Protein AF-A0A945L3H0-F1 (afdb_monomer)

Sequence (112 aa):
MLNFKIFGFKGLFRAGFSGACFLLLSVANVFGADYDGSSIEWKLDAGLEKERFDKLLEDRLKAGMRVVDFEQYRSGRITKQAAIWVKSMPSDEWLTKSGMMVTGFKEENKKT

Radius of gyration: 28.88 Å; Cα contacts (8 Å, |Δi|>4): 86; chains: 1; bounding box: 51×36×89 Å

Secondary structure (DSSP, 8-state):
----------------TTSHHHHHTTS---------GGGS-EEEEEEE-HHHHHHHHHHHHHTTEEEEEEEEEEETTEEEEEEEEEEPPTT-------S--HHHHHHHT---

Foldseek 3Di:
DDDDDDDDDDDDDDDDPPPPVVVVVVPPPPPPPPPPCVPWDKDKDWFAAPVRVVVVVVVCVVVQKDWPDKDWDDDDPGIMIMTMITHDDPPDPDDDDPDDDPVVVCVVPDDD

pLDDT: mean 75.3, std 24.34, range [28.09, 98.06]

Structure (mmCIF, N/CA/C/O backbone):
data_AF-A0A945L3H0-F1
#
_entry.id   AF-A0A945L3H0-F1
#
loop_
_atom_site.group_PDB
_atom_site.id
_atom_site.type_symbol
_atom_site.label_atom_id
_atom_site.label_alt_id
_atom_site.label_comp_id
_atom_site.label_asym_id
_atom_site.label_entity_id
_atom_site.label_seq_id
_atom_site.pdbx_PDB_ins_code
_atom_site.Cartn_x
_atom_site.Cartn_y
_atom_site.Cartn_z
_atom_site.occupancy
_atom_site.B_iso_or_equiv
_atom_site.auth_seq_id
_atom_site.auth_comp_id
_atom_site.auth_asym_id
_atom_site.auth_atom_id
_atom_site.pdbx_PDB_model_num
ATOM 1 N N . MET A 1 1 ? 37.505 3.563 -59.311 1.00 37.09 1 MET A N 1
ATOM 2 C CA . MET A 1 1 ? 36.702 4.788 -59.099 1.00 37.09 1 MET A CA 1
ATOM 3 C C . MET A 1 1 ? 35.556 4.750 -60.097 1.00 37.09 1 MET A C 1
ATOM 5 O O . MET A 1 1 ? 35.803 4.914 -61.285 1.00 37.09 1 MET A O 1
ATOM 9 N N . LEU A 1 2 ? 34.355 4.365 -59.651 1.00 31.95 2 LEU A N 1
ATOM 10 C CA . LEU A 1 2 ? 33.202 4.176 -60.536 1.00 31.95 2 LEU A CA 1
ATOM 11 C C . LEU A 1 2 ? 32.536 5.517 -60.867 1.00 31.95 2 LEU A C 1
ATOM 13 O O . LEU A 1 2 ? 32.360 6.378 -60.011 1.00 31.95 2 LEU A O 1
ATOM 17 N N . ASN A 1 3 ? 32.196 5.648 -62.143 1.00 28.09 3 ASN A N 1
ATOM 18 C CA . ASN A 1 3 ? 31.742 6.8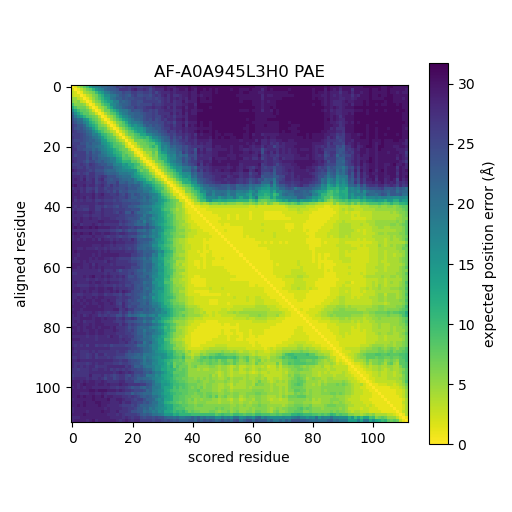41 -62.840 1.00 28.09 3 ASN A CA 1
ATOM 19 C C . ASN A 1 3 ? 30.203 6.919 -62.764 1.00 28.09 3 ASN A C 1
ATOM 21 O O . ASN A 1 3 ? 29.531 6.038 -63.296 1.00 28.09 3 ASN A O 1
ATOM 25 N N . PHE A 1 4 ? 29.634 7.939 -62.113 1.00 34.25 4 PHE A N 1
ATOM 26 C CA . PHE A 1 4 ? 28.183 8.172 -62.095 1.00 34.25 4 PHE A CA 1
ATOM 27 C C . PHE A 1 4 ? 27.812 9.261 -63.108 1.00 34.25 4 PHE A C 1
ATOM 29 O O . PHE A 1 4 ? 28.165 10.426 -62.943 1.00 34.25 4 PHE A O 1
ATOM 36 N N . LYS A 1 5 ? 27.039 8.889 -64.132 1.00 33.91 5 LYS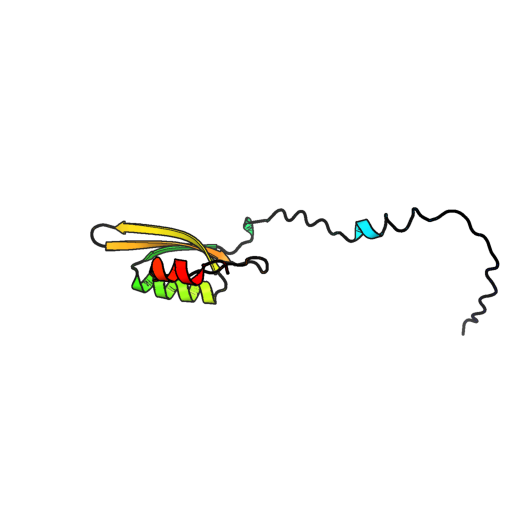 A N 1
ATOM 37 C CA . LYS A 1 5 ? 26.248 9.820 -64.947 1.00 33.91 5 LYS A CA 1
ATOM 38 C C . LYS A 1 5 ? 24.824 9.285 -65.046 1.00 33.91 5 LYS A C 1
ATOM 40 O O . LYS A 1 5 ? 24.556 8.354 -65.796 1.00 33.91 5 LYS A O 1
ATOM 45 N N . ILE A 1 6 ? 23.919 9.881 -64.274 1.00 38.47 6 ILE A N 1
ATOM 46 C CA . ILE A 1 6 ? 22.475 9.668 -64.393 1.00 38.47 6 ILE A CA 1
ATOM 47 C C . ILE A 1 6 ? 21.980 10.633 -65.473 1.00 38.47 6 ILE A C 1
ATOM 49 O O . ILE A 1 6 ? 21.969 11.846 -65.269 1.00 38.47 6 ILE A O 1
ATOM 53 N N . PHE A 1 7 ? 21.608 10.100 -66.636 1.00 35.44 7 PHE A N 1
ATOM 54 C CA . PHE A 1 7 ? 20.928 10.853 -67.687 1.00 35.44 7 PHE A CA 1
ATOM 55 C C . PHE A 1 7 ? 19.413 10.626 -67.599 1.00 35.44 7 PHE A C 1
ATOM 57 O O . PHE A 1 7 ? 18.934 9.515 -67.788 1.00 35.44 7 PHE A O 1
ATOM 64 N N . GLY A 1 8 ? 18.694 11.719 -67.323 1.00 31.39 8 GLY A N 1
ATOM 65 C CA . GLY A 1 8 ? 17.390 12.089 -67.886 1.00 31.39 8 GLY A CA 1
ATOM 66 C C . GLY A 1 8 ? 16.235 11.087 -67.831 1.00 31.39 8 GLY A C 1
ATOM 67 O O . GLY A 1 8 ? 16.034 10.321 -68.766 1.00 31.39 8 GLY A O 1
ATOM 68 N N . PHE A 1 9 ? 15.356 11.233 -66.836 1.00 32.44 9 PHE A N 1
ATOM 69 C CA . PHE A 1 9 ? 14.003 10.674 -66.890 1.00 32.44 9 PHE A CA 1
ATOM 70 C C . PHE A 1 9 ? 13.054 11.698 -67.537 1.00 32.44 9 PHE A C 1
ATOM 72 O O . PHE A 1 9 ? 12.590 12.635 -66.888 1.00 32.44 9 PHE A O 1
ATOM 79 N N . LYS A 1 10 ? 12.777 11.551 -68.839 1.00 33.28 10 LYS A N 1
ATOM 80 C CA . LYS A 1 10 ? 11.631 12.204 -69.490 1.00 33.28 10 LYS A CA 1
ATOM 81 C C . LYS A 1 10 ? 10.453 11.231 -69.497 1.00 33.28 10 LYS A C 1
ATOM 83 O O . LYS A 1 10 ? 10.431 10.321 -70.309 1.00 33.28 10 LYS A O 1
ATOM 88 N N . GLY A 1 11 ? 9.499 11.496 -68.602 1.00 34.28 11 GLY A N 1
ATOM 89 C CA . GLY A 1 11 ? 8.063 11.232 -68.738 1.00 34.28 11 GLY A CA 1
ATOM 90 C C . GLY A 1 11 ? 7.588 9.780 -68.834 1.00 34.28 11 GLY A C 1
ATOM 91 O O . GLY A 1 11 ? 7.813 9.128 -69.840 1.00 34.28 11 GLY A O 1
ATOM 92 N N . LEU A 1 12 ? 6.760 9.356 -67.873 1.00 35.84 12 LEU A N 1
ATOM 93 C CA . LEU A 1 12 ? 5.373 8.973 -68.172 1.00 35.84 12 LEU A CA 1
ATOM 94 C C . LEU A 1 12 ? 4.558 8.868 -66.874 1.00 35.84 12 LEU A C 1
ATOM 96 O O . LEU A 1 12 ? 4.803 8.018 -66.024 1.00 35.84 12 LEU A O 1
ATOM 100 N N . PHE A 1 13 ? 3.567 9.746 -66.734 1.00 42.22 13 PHE A N 1
ATOM 101 C CA . PHE A 1 13 ? 2.443 9.570 -65.820 1.00 42.22 13 PHE A CA 1
ATOM 102 C C . PHE A 1 13 ? 1.709 8.272 -66.183 1.00 42.22 13 PHE A C 1
ATOM 104 O O . PHE A 1 13 ? 1.206 8.180 -67.302 1.00 42.22 13 PHE A O 1
ATOM 111 N N . ARG A 1 14 ? 1.588 7.318 -65.250 1.00 37.53 14 ARG A N 1
ATOM 112 C CA . ARG A 1 14 ? 0.359 6.534 -65.005 1.00 37.53 14 ARG A CA 1
ATOM 113 C C . ARG A 1 14 ? 0.552 5.482 -63.911 1.00 37.53 14 ARG A C 1
ATOM 115 O O . ARG A 1 14 ? 1.540 4.766 -63.906 1.00 37.53 14 ARG A O 1
ATOM 122 N N . ALA A 1 15 ? -0.493 5.362 -63.092 1.00 39.47 15 ALA A N 1
ATOM 123 C CA . ALA A 1 15 ? -0.783 4.293 -62.134 1.00 39.47 15 ALA A CA 1
ATOM 124 C C . ALA A 1 15 ? 0.140 4.211 -60.905 1.00 39.47 15 ALA A C 1
ATOM 126 O O . ALA A 1 15 ? 1.288 3.794 -60.984 1.00 39.47 15 ALA A O 1
ATOM 127 N N . GLY A 1 16 ? -0.404 4.560 -59.734 1.00 38.34 16 GLY A N 1
ATOM 128 C CA . GLY A 1 16 ? 0.310 4.338 -58.477 1.00 38.34 16 GLY A CA 1
ATOM 129 C C . GLY A 1 16 ? -0.272 4.946 -57.203 1.00 38.34 16 GLY A C 1
ATOM 130 O O . GLY A 1 16 ? 0.334 4.768 -56.155 1.00 38.34 16 GLY A O 1
ATOM 131 N N . PHE A 1 17 ? -1.433 5.612 -57.219 1.00 42.28 17 PHE A N 1
ATOM 132 C CA . PHE A 1 17 ? -2.058 6.152 -55.994 1.00 42.28 17 PHE A CA 1
ATOM 133 C C . PHE A 1 17 ? -2.649 5.068 -55.056 1.00 42.28 17 PHE A C 1
ATOM 135 O O . PHE A 1 17 ? -3.503 5.350 -54.230 1.00 42.28 17 PHE A O 1
ATOM 142 N N . SER A 1 18 ? -2.200 3.813 -55.166 1.00 44.38 18 SER A N 1
ATOM 143 C CA . SER A 1 18 ? -2.678 2.684 -54.351 1.00 44.38 18 SER A CA 1
ATOM 144 C C . SER A 1 18 ? -1.549 1.846 -53.729 1.00 44.38 18 SER A C 1
ATOM 146 O O . SER A 1 18 ? -1.817 0.777 -53.189 1.00 44.38 18 SER A O 1
ATOM 148 N N . GLY A 1 19 ? -0.290 2.301 -53.790 1.00 38.12 19 GLY A N 1
ATOM 149 C CA . GLY A 1 19 ? 0.852 1.586 -53.195 1.00 38.12 19 GLY A CA 1
ATOM 150 C C . GLY A 1 19 ? 1.316 2.122 -51.835 1.00 38.12 19 GLY A C 1
ATOM 151 O O . GLY A 1 19 ? 1.919 1.387 -51.061 1.00 38.12 19 GLY A O 1
ATOM 152 N N . ALA A 1 20 ? 1.028 3.388 -51.513 1.00 39.94 20 ALA A N 1
ATOM 153 C CA . ALA A 1 20 ? 1.571 4.037 -50.314 1.00 39.94 20 ALA A CA 1
ATOM 154 C C . ALA A 1 20 ? 0.755 3.773 -49.032 1.00 39.94 20 ALA A C 1
ATOM 156 O O . ALA A 1 20 ? 1.321 3.772 -47.944 1.00 39.94 20 ALA A O 1
ATOM 157 N N . CYS A 1 21 ? -0.549 3.486 -49.133 1.00 37.00 21 CYS A N 1
ATOM 158 C CA . CYS A 1 21 ? -1.368 3.192 -47.947 1.00 37.00 21 CYS A CA 1
ATOM 159 C C . CYS A 1 21 ? -1.164 1.776 -47.388 1.00 37.00 21 CYS A C 1
ATOM 161 O O . CYS A 1 21 ? -1.387 1.573 -46.199 1.00 37.00 21 CYS A O 1
ATOM 163 N N . PHE A 1 22 ? -0.697 0.812 -48.189 1.00 37.69 22 PHE A N 1
ATOM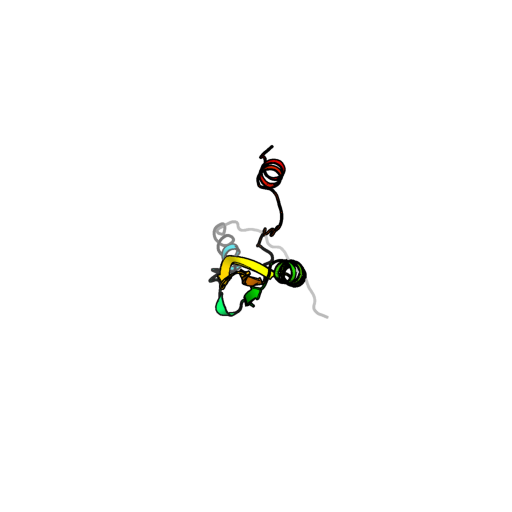 164 C CA . PHE A 1 22 ? -0.446 -0.547 -47.691 1.00 37.69 22 PHE A CA 1
ATOM 165 C C . PHE A 1 22 ? 0.909 -0.708 -46.986 1.00 37.69 22 PHE A C 1
ATOM 167 O O . PHE A 1 22 ? 1.040 -1.593 -46.149 1.00 37.69 22 PHE A O 1
ATOM 174 N N . LEU A 1 23 ? 1.886 0.172 -47.240 1.00 43.16 23 LEU A N 1
ATOM 175 C CA . LEU A 1 23 ? 3.175 0.163 -46.527 1.00 43.16 23 LEU A CA 1
ATOM 176 C C . LEU A 1 23 ? 3.171 0.994 -45.232 1.00 43.16 23 LEU A C 1
ATOM 178 O O . LEU A 1 23 ? 4.079 0.860 -44.417 1.00 43.16 23 LEU A O 1
ATOM 182 N N . LEU A 1 24 ? 2.143 1.819 -45.006 1.00 42.12 24 LEU A N 1
ATOM 183 C CA . LEU A 1 24 ? 1.952 2.528 -43.733 1.00 42.12 24 LEU A CA 1
ATOM 184 C C . LEU A 1 24 ? 1.240 1.671 -42.673 1.00 42.12 24 LEU A C 1
ATOM 186 O O . LEU A 1 24 ? 1.359 1.955 -41.484 1.00 42.12 24 LEU A O 1
ATOM 190 N N . LEU A 1 25 ? 0.555 0.594 -43.073 1.00 46.84 25 LEU A N 1
ATOM 191 C CA . LEU A 1 25 ? -0.135 -0.312 -42.145 1.00 46.84 25 LEU A CA 1
ATOM 192 C C . LEU A 1 25 ? 0.759 -1.425 -41.578 1.00 46.84 25 LEU A C 1
ATOM 194 O 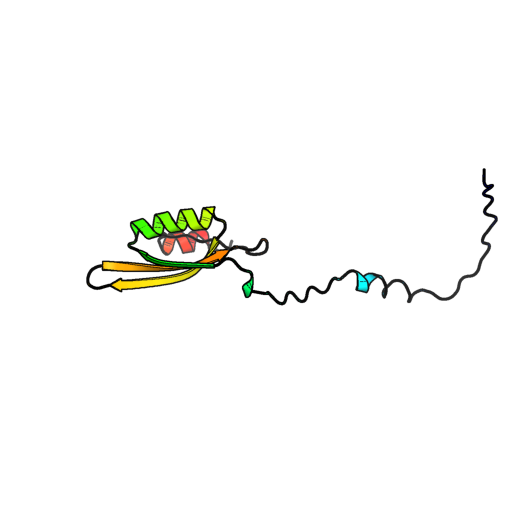O . LEU A 1 25 ? 0.381 -2.048 -40.594 1.00 46.84 25 LEU A O 1
ATOM 198 N N . SER A 1 26 ? 1.959 -1.644 -42.122 1.00 43.88 26 SER A N 1
ATOM 199 C CA . SER A 1 26 ? 2.924 -2.612 -41.576 1.00 43.88 26 SER A CA 1
ATOM 200 C C . SER A 1 26 ? 3.789 -2.068 -40.428 1.00 43.88 26 SER A C 1
ATOM 202 O O . SER A 1 26 ? 4.616 -2.805 -39.904 1.00 43.88 26 SER A O 1
ATOM 204 N N . VAL A 1 27 ? 3.629 -0.797 -40.027 1.00 48.31 27 VAL A N 1
ATOM 205 C CA . VAL A 1 27 ? 4.377 -0.197 -38.893 1.00 48.31 27 VAL A CA 1
ATOM 206 C C . VAL A 1 27 ? 3.507 -0.020 -37.645 1.00 48.31 27 VAL A C 1
ATOM 208 O O . VAL A 1 27 ? 4.022 0.218 -36.552 1.00 48.31 27 VAL A O 1
ATOM 211 N N . ALA A 1 28 ? 2.194 -0.230 -37.754 1.00 50.59 28 ALA A N 1
ATOM 212 C CA . ALA A 1 28 ? 1.396 -0.529 -36.580 1.00 50.59 28 ALA A CA 1
ATOM 213 C C . ALA A 1 28 ? 1.753 -1.957 -36.162 1.00 50.59 28 ALA A C 1
ATOM 215 O O . ALA A 1 28 ? 1.115 -2.919 -36.584 1.00 50.59 28 ALA A O 1
ATOM 216 N N . ASN A 1 29 ? 2.806 -2.101 -35.354 1.00 50.56 29 ASN A N 1
ATOM 217 C CA . ASN A 1 29 ? 2.888 -3.233 -34.449 1.00 50.56 29 ASN A CA 1
ATOM 218 C C . ASN A 1 29 ? 1.577 -3.208 -33.668 1.00 50.56 29 ASN A C 1
ATOM 220 O O . ASN A 1 29 ? 1.413 -2.437 -32.722 1.00 50.56 29 ASN A O 1
ATOM 224 N N . VAL A 1 30 ? 0.622 -4.010 -34.127 1.00 50.84 30 VAL A N 1
ATOM 225 C CA . VAL A 1 30 ? -0.498 -4.482 -33.337 1.00 50.84 30 VAL A CA 1
ATOM 226 C C . VAL A 1 30 ? 0.154 -5.327 -32.252 1.00 50.84 30 VAL A C 1
ATOM 228 O O . VAL A 1 30 ? 0.186 -6.550 -32.309 1.00 50.84 30 VAL A O 1
ATOM 231 N N . PHE A 1 31 ? 0.706 -4.654 -31.245 1.00 54.03 31 PHE A N 1
ATOM 232 C CA . PHE A 1 31 ? 0.563 -5.141 -29.896 1.00 54.03 31 PHE A CA 1
ATOM 233 C C . PHE A 1 31 ? -0.941 -5.064 -29.652 1.00 54.03 31 PHE A C 1
ATOM 235 O O . PHE A 1 31 ? -1.465 -4.069 -29.156 1.00 54.03 31 PHE A O 1
ATOM 242 N N . GLY A 1 32 ? -1.659 -6.113 -30.063 1.00 50.88 32 GLY A N 1
ATOM 243 C CA . GLY A 1 32 ? -2.736 -6.578 -29.214 1.00 50.88 32 GLY A CA 1
ATOM 244 C C . GLY A 1 32 ? -2.067 -6.722 -27.861 1.00 50.88 32 GLY A C 1
ATOM 245 O O . GLY A 1 32 ? -1.206 -7.582 -27.689 1.00 50.88 32 GLY A O 1
ATOM 246 N N . ALA A 1 33 ? -2.291 -5.741 -26.992 1.00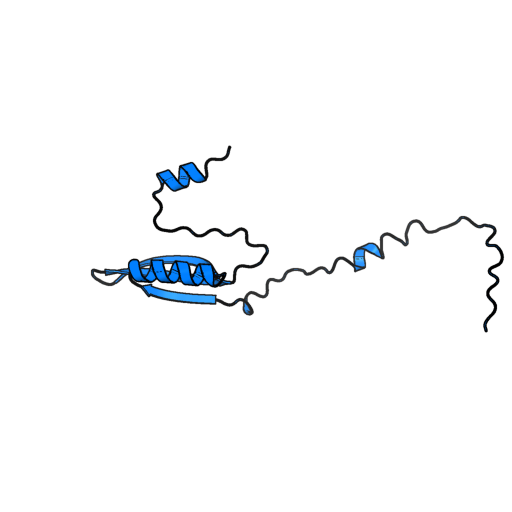 55.75 33 ALA A N 1
ATOM 247 C CA . ALA A 1 33 ? -1.794 -5.750 -25.636 1.00 55.75 33 ALA A CA 1
ATOM 248 C C . ALA A 1 33 ? -2.614 -6.806 -24.901 1.00 55.75 33 ALA A C 1
ATOM 250 O O . ALA A 1 33 ? -3.450 -6.488 -24.060 1.00 55.75 33 ALA A O 1
ATOM 251 N N . ASP A 1 34 ? -2.417 -8.067 -25.280 1.00 54.84 34 ASP A N 1
ATOM 252 C CA . ASP A 1 34 ? -2.755 -9.193 -24.443 1.00 54.84 34 ASP A CA 1
ATOM 253 C C . ASP A 1 34 ? -1.839 -9.011 -23.240 1.00 54.84 34 ASP A C 1
ATOM 255 O O . ASP A 1 34 ? -0.638 -9.282 -23.281 1.00 54.84 34 ASP A O 1
ATOM 259 N N . TYR A 1 35 ? -2.389 -8.352 -22.224 1.00 57.50 35 TYR A N 1
ATOM 260 C CA . TYR A 1 35 ? -1.707 -8.062 -20.983 1.00 57.50 35 TYR A CA 1
ATOM 261 C C . TYR A 1 35 ? -1.350 -9.407 -20.368 1.00 57.50 35 TYR A C 1
ATOM 263 O O . TYR A 1 35 ? -2.202 -10.069 -19.774 1.00 57.50 35 TYR A O 1
ATOM 271 N N . ASP A 1 36 ? -0.103 -9.836 -20.546 1.00 62.41 36 ASP A N 1
ATOM 272 C CA . ASP A 1 36 ? 0.416 -11.000 -19.853 1.00 62.41 36 ASP A CA 1
ATOM 273 C C . ASP A 1 36 ? 0.612 -10.632 -18.379 1.00 62.41 36 ASP A C 1
ATOM 275 O O . ASP A 1 36 ? 1.705 -10.320 -17.907 1.00 62.41 36 ASP A O 1
ATOM 279 N N . GLY A 1 37 ? -0.494 -10.632 -17.634 1.00 59.44 37 GLY A N 1
ATOM 280 C CA . GLY A 1 37 ? -0.504 -10.350 -16.204 1.00 59.44 37 GLY A CA 1
ATOM 281 C C . GLY A 1 37 ? 0.323 -11.350 -15.390 1.00 59.44 37 GLY A C 1
ATOM 282 O O . GLY A 1 37 ? 0.548 -11.108 -14.206 1.00 59.44 37 GLY A O 1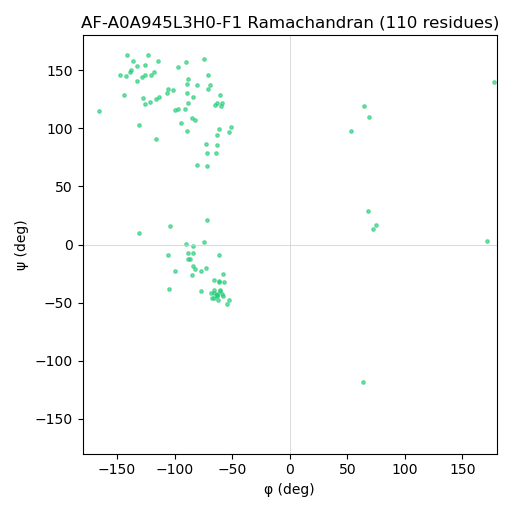
ATOM 283 N N . SER A 1 38 ? 0.803 -12.446 -15.996 1.00 63.88 38 SER A N 1
ATOM 284 C CA . SER A 1 38 ? 1.656 -13.426 -15.323 1.00 63.88 38 SER A CA 1
ATOM 285 C C . SER A 1 38 ? 3.080 -12.917 -15.069 1.00 63.88 38 SER A C 1
ATOM 287 O O . SER A 1 38 ? 3.741 -13.414 -14.158 1.00 63.88 38 SER A O 1
ATOM 289 N N . SER A 1 39 ? 3.540 -11.886 -15.792 1.00 72.62 39 SER A N 1
ATOM 290 C CA . SER A 1 39 ? 4.872 -11.294 -15.599 1.00 72.62 39 SER A CA 1
ATOM 291 C C . SER A 1 39 ? 4.902 -10.141 -14.591 1.00 72.62 39 SER A C 1
ATOM 293 O O . SER A 1 39 ? 5.947 -9.515 -14.398 1.00 72.62 39 SER A O 1
ATOM 295 N N . ILE A 1 40 ? 3.766 -9.787 -13.991 1.00 82.81 40 ILE A N 1
ATOM 296 C CA . ILE A 1 40 ? 3.669 -8.590 -13.157 1.00 82.81 40 ILE A CA 1
ATOM 297 C C . ILE A 1 40 ? 4.048 -8.928 -11.730 1.00 82.81 40 ILE A C 1
ATOM 299 O O . ILE A 1 40 ? 3.430 -9.773 -11.084 1.00 82.81 40 ILE A O 1
ATOM 303 N N . GLU A 1 41 ? 5.065 -8.230 -11.225 1.00 91.69 41 GLU A N 1
ATOM 304 C CA . GLU A 1 41 ? 5.451 -8.338 -9.825 1.00 91.69 41 GLU A CA 1
ATOM 305 C C . GLU A 1 41 ? 4.262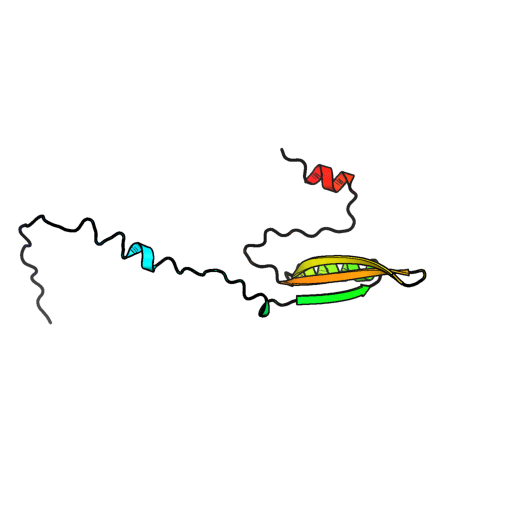 -7.934 -8.947 1.00 91.69 41 GLU A C 1
ATOM 307 O O . GLU A 1 41 ? 3.786 -6.794 -8.999 1.00 91.69 41 GLU A O 1
ATOM 312 N N . TRP A 1 42 ? 3.807 -8.878 -8.126 1.00 94.38 42 TRP A N 1
ATOM 313 C CA . TRP A 1 42 ? 2.733 -8.677 -7.168 1.00 94.38 42 TRP A CA 1
ATOM 314 C C . TRP A 1 42 ? 3.176 -9.069 -5.759 1.00 94.38 42 TRP A C 1
ATOM 316 O O . TRP A 1 42 ? 4.092 -9.875 -5.576 1.00 94.38 42 TRP A O 1
ATOM 326 N N . LYS A 1 43 ? 2.536 -8.476 -4.747 1.00 96.69 43 LYS A N 1
ATOM 327 C CA . LYS A 1 43 ? 2.766 -8.795 -3.328 1.00 96.69 43 LYS A CA 1
ATOM 328 C C . LYS A 1 43 ? 1.452 -8.835 -2.562 1.00 96.69 43 LYS A C 1
ATOM 330 O O . LYS A 1 43 ? 0.539 -8.076 -2.870 1.00 96.69 43 LYS A O 1
ATOM 335 N N . LEU A 1 44 ? 1.394 -9.683 -1.539 1.00 97.19 44 LEU A N 1
ATOM 336 C CA . LEU A 1 44 ? 0.351 -9.686 -0.517 1.00 97.19 44 LEU A CA 1
ATOM 337 C C . LEU A 1 44 ? 0.997 -9.353 0.823 1.00 97.19 44 LEU A C 1
ATOM 339 O O . LEU A 1 44 ? 1.917 -10.042 1.259 1.00 97.19 44 LEU A O 1
ATOM 343 N N . ASP A 1 45 ? 0.471 -8.336 1.489 1.00 98.06 45 ASP A N 1
ATOM 344 C CA . ASP A 1 45 ? 0.825 -8.010 2.862 1.00 98.06 45 ASP A CA 1
ATOM 345 C C . ASP A 1 45 ? -0.450 -8.061 3.708 1.00 98.06 45 ASP A C 1
ATOM 347 O O . ASP A 1 45 ? -1.417 -7.374 3.393 1.00 98.06 45 ASP A O 1
ATOM 351 N N . ALA A 1 46 ? -0.480 -8.883 4.760 1.00 97.25 46 ALA A N 1
ATOM 352 C CA . ALA A 1 46 ? -1.672 -9.121 5.578 1.00 97.25 46 ALA A CA 1
ATOM 353 C C . ALA A 1 46 ? -1.336 -9.240 7.072 1.00 97.25 46 ALA A C 1
ATOM 355 O O . ALA A 1 46 ? -0.186 -9.456 7.456 1.00 97.25 46 ALA A O 1
ATOM 356 N N . GLY A 1 47 ? -2.347 -9.111 7.936 1.00 97.19 47 GLY A N 1
ATOM 357 C CA . GLY A 1 47 ? -2.182 -9.241 9.389 1.00 97.19 47 GLY A CA 1
ATOM 358 C C . GLY A 1 47 ? -1.520 -8.037 10.061 1.00 97.19 47 GLY A C 1
ATOM 359 O O . GLY A 1 47 ? -1.068 -8.140 11.207 1.00 97.19 47 GLY A O 1
ATOM 360 N N . LEU A 1 48 ? -1.474 -6.892 9.380 1.00 97.56 48 LEU A N 1
ATOM 361 C CA . LEU A 1 48 ? -0.785 -5.698 9.860 1.00 97.56 48 LEU A CA 1
ATOM 362 C C . LEU A 1 48 ? -1.712 -4.816 10.695 1.00 97.56 48 LEU A C 1
ATOM 364 O O . LEU A 1 48 ? -2.871 -4.619 10.356 1.00 97.56 48 LEU A O 1
ATOM 368 N N . GLU A 1 49 ? -1.203 -4.283 11.802 1.00 96.69 49 GLU A N 1
ATOM 369 C CA . GLU A 1 49 ? -1.841 -3.150 12.483 1.00 96.69 49 GLU A CA 1
ATOM 370 C C . GLU A 1 49 ? -1.598 -1.860 11.705 1.00 96.69 49 GLU A C 1
ATOM 372 O O . GLU A 1 49 ? -0.648 -1.774 10.921 1.00 96.69 49 GLU A O 1
ATOM 377 N N . LYS A 1 50 ? -2.445 -0.859 11.951 1.00 92.94 50 LYS A N 1
ATOM 378 C CA . LYS A 1 50 ? -2.491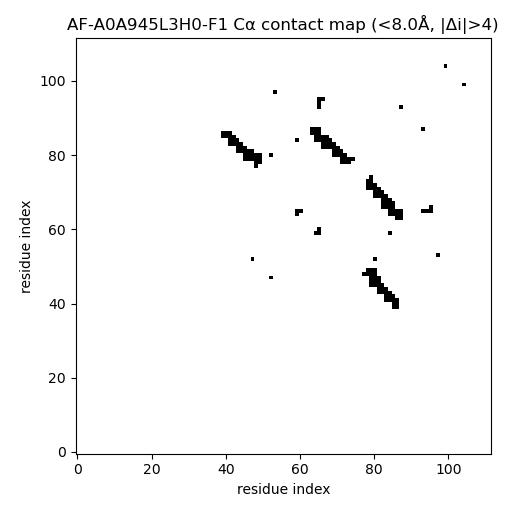 0.375 11.169 1.00 92.94 50 LYS A CA 1
ATOM 379 C C . LYS A 1 50 ? -1.128 1.055 11.041 1.00 92.94 50 LYS A C 1
ATOM 381 O O . LYS A 1 50 ? -0.710 1.375 9.936 1.00 92.94 50 LYS A O 1
ATOM 386 N N . GLU A 1 51 ? -0.393 1.214 12.135 1.00 94.00 51 GLU A N 1
ATOM 387 C CA . GLU A 1 51 ? 0.893 1.919 12.137 1.00 94.00 51 GLU A CA 1
ATOM 388 C C . GLU A 1 51 ? 1.959 1.179 11.319 1.00 94.00 51 GLU A C 1
ATOM 390 O O . GLU A 1 51 ? 2.857 1.797 10.746 1.00 94.00 51 GLU A O 1
ATOM 395 N N . ARG A 1 52 ? 1.883 -0.157 11.262 1.00 95.88 52 ARG A N 1
ATOM 396 C CA . ARG A 1 52 ? 2.781 -0.967 10.428 1.00 95.88 52 ARG A CA 1
ATOM 397 C C . ARG A 1 52 ? 2.369 -0.907 8.965 1.00 95.88 52 ARG A C 1
ATOM 399 O O . ARG A 1 52 ? 3.239 -0.833 8.103 1.00 95.88 52 ARG A O 1
ATOM 406 N N . PHE A 1 53 ? 1.067 -0.930 8.698 1.00 95.69 53 PHE A N 1
ATOM 407 C CA . PHE A 1 53 ? 0.539 -0.819 7.348 1.00 95.69 53 PHE A CA 1
ATOM 408 C C . PHE A 1 53 ? 0.834 0.553 6.731 1.00 95.69 53 PHE A C 1
ATOM 410 O O . PHE A 1 53 ? 1.256 0.606 5.585 1.00 95.69 53 PHE A O 1
ATOM 417 N N . ASP A 1 54 ? 0.701 1.650 7.482 1.00 94.00 54 ASP A N 1
ATOM 418 C CA . ASP A 1 54 ? 0.998 3.000 6.981 1.00 94.00 54 ASP A CA 1
ATOM 419 C C . ASP A 1 54 ? 2.472 3.136 6.554 1.00 94.00 54 ASP A C 1
ATOM 421 O O . ASP A 1 54 ? 2.766 3.707 5.507 1.00 94.00 54 ASP A O 1
ATOM 425 N N . LYS A 1 55 ? 3.408 2.539 7.307 1.00 95.25 55 LYS A N 1
ATOM 426 C CA . LYS A 1 55 ? 4.827 2.487 6.908 1.00 95.25 55 LYS A CA 1
ATOM 427 C C . LYS A 1 55 ? 5.033 1.646 5.650 1.00 95.25 55 LYS A C 1
ATOM 429 O O . LYS A 1 55 ? 5.717 2.067 4.724 1.00 95.25 55 LYS A O 1
ATOM 434 N N . LEU A 1 56 ? 4.409 0.470 5.608 1.00 95.75 56 LEU A N 1
ATOM 435 C CA . LEU A 1 56 ? 4.479 -0.421 4.455 1.00 95.75 56 LEU A CA 1
ATOM 436 C C . LEU A 1 56 ? 3.909 0.235 3.187 1.00 95.75 56 LEU A C 1
ATOM 438 O O . LEU A 1 56 ? 4.474 0.062 2.111 1.00 95.75 56 LEU A O 1
ATOM 442 N N . LEU A 1 57 ? 2.812 0.985 3.308 1.00 94.88 57 LEU A N 1
ATOM 443 C CA . LEU A 1 57 ? 2.200 1.741 2.218 1.00 94.88 57 LEU A CA 1
ATOM 444 C C . LEU A 1 57 ? 3.235 2.669 1.577 1.00 94.88 57 LEU A C 1
ATOM 446 O O . LEU A 1 57 ? 3.422 2.619 0.364 1.00 94.88 57 LEU A O 1
ATOM 450 N N . GLU A 1 58 ? 3.946 3.469 2.374 1.00 94.31 58 GLU A N 1
ATOM 451 C CA . GLU A 1 58 ? 5.003 4.341 1.855 1.00 94.31 58 GLU A CA 1
ATOM 452 C C . GLU A 1 58 ? 6.107 3.555 1.142 1.00 94.31 58 GLU A C 1
ATOM 454 O O . GLU A 1 58 ? 6.561 3.961 0.071 1.00 94.31 58 GLU A O 1
ATOM 459 N N . ASP A 1 59 ? 6.528 2.422 1.705 1.00 96.12 59 ASP A N 1
ATOM 460 C CA . ASP A 1 59 ? 7.573 1.582 1.119 1.00 96.12 59 ASP A CA 1
ATOM 461 C C . ASP A 1 59 ? 7.135 0.969 -0.220 1.00 96.12 59 ASP A C 1
ATOM 463 O O . ASP A 1 59 ? 7.915 0.918 -1.173 1.00 96.12 59 ASP A O 1
ATOM 467 N N . ARG A 1 60 ? 5.873 0.538 -0.332 1.00 96.12 60 ARG A N 1
ATOM 468 C CA . ARG A 1 60 ? 5.295 -0.003 -1.574 1.00 96.12 60 ARG A CA 1
ATOM 469 C C . ARG A 1 60 ? 5.158 1.078 -2.643 1.00 96.12 60 ARG A C 1
ATOM 471 O O . ARG A 1 60 ? 5.531 0.833 -3.790 1.00 96.12 60 ARG A O 1
ATOM 478 N N . LEU A 1 61 ? 4.722 2.280 -2.266 1.00 93.50 61 LEU A N 1
ATOM 479 C CA . LEU A 1 61 ? 4.655 3.424 -3.180 1.00 93.50 61 LEU A CA 1
ATOM 480 C C . LEU A 1 61 ? 6.049 3.832 -3.677 1.00 93.50 61 LEU A C 1
ATOM 482 O O . LEU A 1 61 ? 6.238 4.011 -4.878 1.00 93.50 61 LEU A O 1
ATOM 486 N N . LYS A 1 62 ? 7.057 3.890 -2.792 1.00 94.56 62 LYS A N 1
ATOM 487 C CA . LYS A 1 62 ? 8.466 4.135 -3.172 1.00 94.56 62 LYS A CA 1
ATOM 488 C C . LYS A 1 62 ? 9.022 3.043 -4.088 1.00 94.56 62 LYS A C 1
ATOM 490 O O . LYS A 1 62 ? 9.826 3.334 -4.968 1.00 94.56 62 LYS A O 1
ATOM 495 N N . ALA A 1 63 ? 8.570 1.800 -3.925 1.00 94.62 63 ALA A N 1
ATOM 496 C CA . ALA A 1 63 ? 8.900 0.696 -4.823 1.00 94.62 63 ALA A CA 1
ATOM 497 C C . ALA A 1 63 ? 8.163 0.762 -6.177 1.00 94.62 63 ALA A C 1
ATOM 499 O O . ALA A 1 63 ? 8.340 -0.129 -7.012 1.00 94.62 63 ALA A O 1
ATOM 500 N N . GLY A 1 64 ? 7.352 1.794 -6.431 1.00 93.56 64 GLY A N 1
ATOM 501 C CA . GLY A 1 64 ? 6.572 1.940 -7.660 1.00 93.56 64 GLY A CA 1
ATOM 502 C C . GLY A 1 64 ? 5.459 0.901 -7.780 1.00 93.56 64 GLY A C 1
ATOM 503 O O . GLY A 1 64 ? 5.133 0.482 -8.889 1.00 93.56 64 GLY A O 1
ATOM 504 N N . MET A 1 65 ? 4.940 0.423 -6.649 1.00 95.12 65 MET A N 1
ATOM 505 C CA . MET A 1 65 ? 3.775 -0.452 -6.608 1.00 95.12 65 MET A CA 1
ATOM 506 C C . MET A 1 65 ? 2.513 0.357 -6.319 1.00 95.12 65 MET A C 1
ATOM 508 O O . MET A 1 65 ? 2.553 1.380 -5.634 1.00 95.12 65 MET A O 1
ATOM 512 N N . ARG A 1 66 ? 1.378 -0.154 -6.786 1.00 94.38 66 ARG A N 1
ATOM 513 C CA . ARG A 1 66 ? 0.041 0.354 -6.486 1.00 94.38 66 ARG A CA 1
ATOM 514 C C . ARG A 1 66 ? -0.788 -0.697 -5.772 1.00 94.38 66 ARG A C 1
ATOM 516 O O . ARG A 1 66 ? -0.620 -1.893 -6.011 1.00 94.38 66 ARG A O 1
ATOM 523 N N . VAL A 1 67 ? -1.689 -0.238 -4.909 1.00 94.44 67 VAL A N 1
ATOM 524 C CA . VAL A 1 67 ? -2.694 -1.103 -4.290 1.00 94.44 67 VAL A CA 1
ATOM 525 C C . VAL A 1 67 ? -3.731 -1.505 -5.340 1.00 94.44 67 VAL A C 1
ATOM 527 O O . VAL A 1 67 ? -4.180 -0.666 -6.116 1.00 94.44 67 VAL A O 1
ATOM 530 N N . VAL A 1 68 ? -4.081 -2.785 -5.393 1.00 93.56 68 VAL A N 1
ATOM 531 C CA . VAL A 1 68 ? -5.168 -3.316 -6.237 1.00 93.56 68 VAL A CA 1
ATOM 532 C C . VAL A 1 68 ? -6.382 -3.641 -5.391 1.00 93.56 68 VAL A C 1
ATOM 534 O O . VAL A 1 68 ? -7.508 -3.396 -5.811 1.00 93.56 68 VAL A O 1
ATOM 537 N N . ASP A 1 69 ? -6.131 -4.162 -4.196 1.00 95.56 69 ASP A N 1
ATOM 538 C CA . ASP A 1 69 ? -7.159 -4.506 -3.234 1.00 95.56 69 ASP A CA 1
ATOM 539 C C . ASP A 1 69 ? -6.672 -4.180 -1.823 1.00 95.56 69 ASP A C 1
ATOM 541 O O . ASP A 1 69 ? -5.475 -4.294 -1.533 1.00 95.56 69 ASP A O 1
ATOM 545 N N . PHE A 1 70 ? -7.589 -3.748 -0.965 1.00 95.94 70 PHE A N 1
ATOM 546 C CA . PHE A 1 70 ? -7.321 -3.369 0.414 1.00 95.94 70 PHE A CA 1
ATOM 547 C C . PHE A 1 70 ? -8.482 -3.783 1.305 1.00 95.94 70 PHE A C 1
ATOM 549 O O . PHE A 1 70 ? -9.623 -3.384 1.087 1.00 95.94 70 PHE A O 1
ATOM 556 N N . GLU A 1 71 ? -8.151 -4.489 2.378 1.00 95.88 71 GLU A N 1
ATOM 557 C CA . GLU A 1 71 ? -9.120 -4.997 3.332 1.00 95.88 71 GLU A CA 1
ATOM 558 C C . GLU A 1 71 ? -8.752 -4.611 4.758 1.00 95.88 71 GLU A C 1
ATOM 560 O O . GLU A 1 71 ? -7.585 -4.612 5.164 1.00 95.88 71 GLU A O 1
ATOM 565 N N . GLN A 1 72 ? -9.782 -4.342 5.558 1.00 96.12 72 GLN A N 1
ATOM 566 C CA . GLN A 1 72 ? -9.650 -4.123 6.990 1.00 96.12 72 GLN A CA 1
ATOM 567 C C . GLN A 1 72 ? -10.583 -5.069 7.741 1.00 96.12 72 GLN A C 1
ATOM 569 O O . GLN A 1 72 ? -11.800 -5.018 7.591 1.00 96.12 72 GLN A O 1
ATOM 574 N N . TYR A 1 73 ? -10.017 -5.905 8.605 1.00 97.25 73 TYR A N 1
ATOM 575 C CA . TYR A 1 73 ? -10.748 -6.976 9.275 1.00 97.25 73 TYR A CA 1
ATOM 576 C C . TYR A 1 73 ? -10.402 -7.060 10.758 1.00 97.25 73 TYR A C 1
ATOM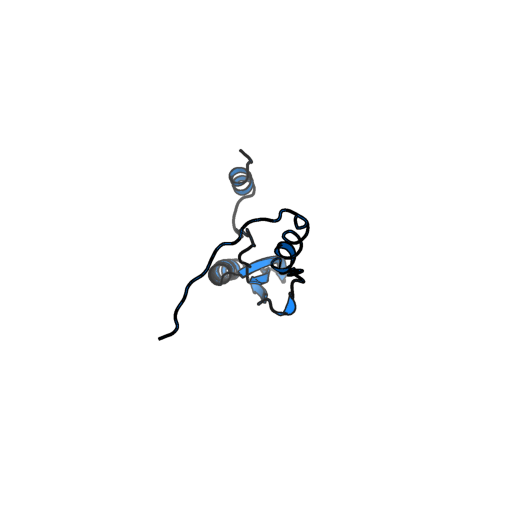 578 O O . TYR A 1 73 ? -9.357 -6.600 11.219 1.00 97.25 73 TYR A O 1
ATOM 586 N N . ARG A 1 74 ? -11.299 -7.656 11.546 1.00 97.44 74 ARG A N 1
ATOM 587 C CA . ARG A 1 74 ? -11.053 -7.893 12.970 1.00 97.44 74 ARG A CA 1
ATOM 588 C C . ARG A 1 74 ? -10.378 -9.241 13.178 1.00 97.44 74 ARG A C 1
ATOM 590 O O . ARG A 1 74 ? -10.881 -10.265 12.736 1.00 97.44 74 ARG A O 1
ATOM 597 N N . SER A 1 75 ? -9.299 -9.240 13.951 1.00 96.12 75 SER A N 1
ATOM 598 C CA . SER A 1 75 ? -8.690 -10.435 14.532 1.00 96.12 75 SER A CA 1
ATOM 599 C C . SER A 1 75 ? -8.795 -10.324 16.052 1.00 96.12 75 SER A C 1
ATOM 601 O O . SER A 1 75 ? -7.959 -9.711 16.722 1.00 96.12 75 SER A O 1
ATOM 603 N N . GLY A 1 76 ? -9.892 -10.847 16.602 1.00 95.81 76 GLY A N 1
ATOM 604 C CA . GLY A 1 76 ? -10.253 -10.665 18.007 1.00 95.81 76 GLY A CA 1
ATOM 605 C C . GLY A 1 76 ? -10.534 -9.196 18.355 1.00 95.81 76 GLY A C 1
ATOM 606 O O . GLY A 1 76 ? -11.464 -8.568 17.833 1.00 95.81 76 GLY A O 1
ATOM 607 N N . ARG A 1 77 ? -9.739 -8.636 19.275 1.00 96.19 77 ARG A N 1
ATOM 608 C CA . ARG A 1 77 ? -9.857 -7.231 19.711 1.00 96.19 77 ARG A CA 1
ATOM 609 C C . ARG A 1 77 ? -9.049 -6.249 18.862 1.00 96.19 77 ARG A C 1
ATOM 611 O O . ARG A 1 77 ? -9.203 -5.049 19.053 1.00 96.19 77 ARG A O 1
ATOM 618 N N . ILE A 1 78 ? -8.234 -6.751 17.939 1.00 96.75 78 ILE A N 1
ATOM 619 C CA . ILE A 1 78 ? -7.329 -5.941 17.127 1.00 96.75 78 ILE A CA 1
ATOM 620 C C . ILE A 1 78 ? -7.888 -5.841 15.709 1.00 96.75 78 ILE A C 1
ATOM 622 O O . ILE A 1 78 ? -8.295 -6.844 15.119 1.00 96.75 78 ILE A O 1
ATOM 626 N N . THR A 1 79 ? -7.894 -4.632 15.160 1.00 97.38 79 THR A N 1
ATOM 627 C CA . THR A 1 79 ? -8.165 -4.400 13.741 1.00 97.38 79 THR A CA 1
ATOM 628 C C . THR A 1 79 ? -6.876 -4.600 12.954 1.00 97.38 79 THR A C 1
ATOM 630 O O . THR A 1 79 ? -5.845 -4.016 13.286 1.00 97.38 79 THR A O 1
ATOM 633 N N . LYS A 1 80 ? -6.935 -5.441 11.927 1.00 98.06 80 LYS A N 1
ATOM 634 C CA . LYS A 1 80 ? -5.835 -5.749 11.020 1.00 98.06 80 LYS A CA 1
ATOM 635 C C . LYS A 1 80 ? -6.161 -5.261 9.614 1.00 98.06 80 LYS A C 1
ATOM 637 O O . LYS A 1 80 ? -7.325 -5.069 9.269 1.00 98.06 80 LYS A O 1
ATOM 642 N N . GLN A 1 81 ? -5.118 -5.067 8.828 1.00 98.00 81 GLN A N 1
ATOM 643 C CA . GLN A 1 81 ? -5.171 -4.597 7.455 1.00 98.00 81 GLN A CA 1
ATOM 644 C C . GLN A 1 81 ? -4.420 -5.571 6.550 1.00 98.00 81 GLN A C 1
ATOM 646 O O . GLN A 1 81 ? -3.431 -6.194 6.963 1.00 98.00 81 GLN A O 1
ATOM 651 N N . ALA A 1 82 ? -4.923 -5.708 5.329 1.00 98.00 82 ALA A N 1
ATOM 652 C CA . ALA A 1 82 ? -4.299 -6.459 4.257 1.00 98.00 82 ALA A CA 1
ATOM 653 C C . ALA A 1 82 ? -4.400 -5.693 2.938 1.00 98.00 82 ALA A C 1
ATOM 655 O O . ALA A 1 82 ? -5.346 -4.938 2.729 1.00 98.00 82 ALA A O 1
ATOM 656 N N . ALA A 1 83 ? -3.425 -5.888 2.057 1.00 97.81 83 ALA A N 1
ATOM 657 C CA . ALA A 1 83 ? -3.444 -5.328 0.718 1.00 97.81 83 ALA A CA 1
ATOM 658 C C . ALA A 1 83 ? -2.745 -6.236 -0.292 1.00 97.81 83 ALA A C 1
ATOM 660 O O . ALA A 1 83 ? -1.732 -6.875 0.019 1.00 97.81 83 ALA A O 1
ATOM 661 N N . ILE A 1 84 ? -3.274 -6.227 -1.513 1.00 97.12 84 ILE A N 1
ATOM 662 C CA . ILE A 1 84 ? -2.633 -6.784 -2.701 1.00 97.12 84 ILE A CA 1
ATOM 663 C C . ILE A 1 84 ? -2.036 -5.627 -3.495 1.00 97.12 84 ILE A C 1
ATOM 665 O O . ILE A 1 84 ? -2.697 -4.618 -3.747 1.00 97.12 84 ILE A O 1
ATOM 669 N N . TRP A 1 85 ? -0.787 -5.792 -3.911 1.00 96.25 85 TRP A N 1
ATOM 670 C CA . TRP A 1 85 ? -0.014 -4.795 -4.637 1.00 96.25 85 TRP A CA 1
ATOM 671 C C . TRP A 1 85 ? 0.422 -5.343 -5.981 1.00 96.25 85 TRP A C 1
ATOM 673 O O . TRP A 1 85 ? 0.780 -6.515 -6.071 1.00 96.25 85 TRP A O 1
ATOM 683 N N . VAL A 1 86 ? 0.494 -4.479 -6.986 1.00 94.25 86 VAL A N 1
ATOM 684 C CA . VAL A 1 86 ? 1.114 -4.786 -8.282 1.00 94.25 86 VAL A CA 1
ATOM 685 C C . VAL A 1 86 ? 2.055 -3.666 -8.689 1.00 94.25 86 VAL A C 1
ATOM 687 O O . VAL A 1 86 ? 1.876 -2.519 -8.272 1.00 94.25 86 VAL A O 1
ATOM 690 N N . LYS A 1 87 ? 3.066 -3.978 -9.499 1.00 92.62 87 LYS A N 1
ATOM 691 C CA . LYS A 1 87 ? 3.915 -2.952 -10.106 1.00 92.62 87 LYS A CA 1
ATOM 692 C C . LYS A 1 87 ? 3.070 -2.019 -10.981 1.00 92.62 87 LYS A C 1
ATOM 694 O O . LYS A 1 87 ? 2.315 -2.489 -11.830 1.00 92.62 87 LYS A O 1
ATOM 699 N N . SER A 1 88 ? 3.204 -0.710 -10.776 1.00 90.25 88 SER A N 1
ATOM 700 C CA . SER A 1 88 ? 2.552 0.282 -11.632 1.00 90.25 88 SER A CA 1
ATOM 701 C C . SER A 1 88 ? 3.186 0.278 -13.020 1.00 90.25 88 SER A C 1
ATOM 703 O O . SER A 1 88 ? 4.414 0.240 -13.147 1.00 90.25 88 SER A O 1
ATOM 705 N N . MET A 1 89 ? 2.354 0.352 -14.054 1.00 84.94 89 MET A N 1
ATOM 706 C CA . MET A 1 89 ? 2.807 0.483 -15.436 1.00 84.94 89 MET A CA 1
ATOM 707 C C . MET A 1 89 ? 2.944 1.962 -15.826 1.00 84.94 89 MET A C 1
ATOM 709 O O . MET A 1 89 ? 2.275 2.807 -15.235 1.00 84.94 89 MET A O 1
ATOM 713 N N . PRO A 1 90 ? 3.760 2.313 -16.839 1.00 79.94 90 PRO A N 1
ATOM 714 C CA . PRO A 1 90 ? 3.911 3.705 -17.279 1.00 79.94 90 PRO A CA 1
ATOM 715 C C . PRO A 1 90 ? 2.606 4.386 -17.718 1.00 79.94 90 PRO A C 1
ATOM 717 O O . PRO A 1 90 ? 2.509 5.605 -17.663 1.00 79.94 90 PRO A O 1
ATOM 720 N N . SER A 1 91 ? 1.617 3.608 -18.162 1.00 79.25 91 SER A N 1
ATOM 721 C CA . SER A 1 91 ? 0.285 4.087 -18.542 1.00 79.25 91 SER A CA 1
ATOM 722 C C . SER A 1 91 ? -0.682 4.246 -17.364 1.00 79.25 91 SER A C 1
ATOM 724 O O . SER A 1 91 ? -1.795 4.721 -17.567 1.00 79.25 91 SER A O 1
ATOM 726 N N . ASP A 1 92 ? -0.310 3.807 -16.159 1.00 80.75 92 ASP A N 1
ATOM 727 C CA . ASP A 1 92 ? -1.197 3.846 -15.000 1.00 80.75 92 ASP A CA 1
ATOM 728 C C . ASP A 1 92 ? -1.173 5.245 -14.368 1.00 80.75 92 ASP A C 1
ATOM 730 O O . ASP A 1 92 ? -0.232 5.615 -13.663 1.00 80.75 92 ASP A O 1
ATOM 734 N N . GLU A 1 93 ? -2.247 6.012 -14.541 1.00 82.00 93 GLU A N 1
ATOM 735 C CA . GLU A 1 93 ? -2.494 7.237 -13.771 1.00 82.00 93 GLU A CA 1
ATOM 736 C C . GLU A 1 93 ? -3.079 6.876 -12.394 1.00 82.00 93 GLU A C 1
ATOM 738 O O . GLU A 1 93 ? -4.260 7.077 -12.113 1.00 82.00 93 GLU A O 1
ATOM 743 N N . TRP A 1 94 ? -2.260 6.258 -11.534 1.00 85.44 94 TRP A N 1
ATOM 744 C CA . TRP A 1 94 ? -2.693 5.757 -10.226 1.00 85.44 94 TRP A CA 1
ATOM 745 C C . TRP A 1 94 ? -2.186 6.616 -9.065 1.00 85.44 94 TRP A C 1
ATOM 747 O O . TRP A 1 94 ? -0.987 6.858 -8.927 1.00 85.44 94 TRP A O 1
ATOM 757 N N . LEU A 1 95 ? -3.090 6.991 -8.156 1.00 85.69 95 LEU A N 1
ATOM 758 C CA . LEU A 1 95 ? -2.765 7.700 -6.919 1.00 85.69 95 LEU A CA 1
ATOM 759 C C . LEU A 1 95 ? -3.366 6.966 -5.718 1.00 85.69 95 LEU A C 1
ATOM 761 O O . LEU A 1 95 ? -4.565 6.716 -5.670 1.00 85.69 95 LEU A O 1
ATOM 765 N N . THR A 1 96 ? -2.536 6.640 -4.723 1.00 87.12 96 THR A N 1
ATOM 766 C CA . THR A 1 96 ? -2.989 6.024 -3.464 1.00 87.12 96 THR A CA 1
ATOM 767 C C . THR A 1 96 ? -2.775 6.992 -2.311 1.00 87.12 96 THR A C 1
ATOM 769 O O . THR A 1 96 ? -1.664 7.481 -2.114 1.00 87.12 96 THR A O 1
ATOM 772 N N . LYS A 1 97 ? -3.827 7.250 -1.531 1.00 83.56 97 LYS A N 1
ATOM 773 C CA . LYS A 1 97 ? -3.768 8.069 -0.315 1.00 83.56 97 LYS A CA 1
ATOM 774 C C . LYS A 1 97 ? -4.482 7.356 0.828 1.00 83.56 97 LYS A C 1
ATOM 776 O O . LYS A 1 97 ? -5.546 6.779 0.623 1.00 83.56 97 LYS A O 1
ATOM 781 N N . SER A 1 98 ? -3.923 7.433 2.032 1.00 84.88 98 SER A N 1
ATOM 782 C CA . SER A 1 98 ? -4.538 6.918 3.259 1.00 84.88 98 SER A CA 1
ATOM 783 C C . SER A 1 98 ? -4.675 8.032 4.301 1.00 84.88 98 SER A C 1
ATOM 785 O O . SER A 1 98 ? -4.073 9.097 4.179 1.00 84.88 98 SER A O 1
ATOM 787 N N . GLY A 1 99 ? -5.517 7.814 5.315 1.00 84.69 99 GLY A N 1
ATOM 788 C CA . GLY A 1 99 ? -5.647 8.740 6.447 1.00 84.69 99 GLY A CA 1
ATOM 789 C C . GLY A 1 99 ? -6.366 10.060 6.144 1.00 84.69 99 GLY A C 1
ATOM 790 O O . GLY A 1 99 ? -6.321 10.975 6.961 1.00 84.69 99 GLY A O 1
ATOM 791 N N . MET A 1 100 ? -7.046 10.175 5.002 1.00 87.12 100 MET A N 1
ATOM 792 C CA . MET A 1 100 ? -7.804 11.377 4.654 1.00 87.12 100 MET A CA 1
ATOM 793 C C . MET A 1 100 ? -9.236 11.330 5.182 1.00 87.12 100 MET A C 1
ATOM 795 O O . MET A 1 100 ? -9.910 10.301 5.128 1.00 87.12 100 MET A O 1
ATOM 799 N N . MET A 1 101 ? -9.737 12.486 5.619 1.00 91.62 101 MET A N 1
ATOM 800 C CA . MET A 1 101 ? -11.166 12.663 5.854 1.00 91.62 101 MET A CA 1
ATOM 801 C C . MET A 1 101 ? -11.932 12.710 4.531 1.00 91.62 101 MET A C 1
ATOM 803 O O . MET A 1 101 ? -11.474 13.300 3.551 1.00 91.62 101 MET A O 1
ATOM 807 N N . VAL A 1 102 ? -13.157 12.179 4.537 1.00 89.94 102 VAL A N 1
ATOM 808 C CA . VAL A 1 102 ? -14.051 12.199 3.366 1.00 89.94 102 VAL A CA 1
ATOM 809 C C . VAL A 1 102 ? -14.318 13.616 2.843 1.00 89.94 102 VAL A C 1
ATOM 811 O O . VAL A 1 102 ? -14.485 13.811 1.643 1.00 89.94 102 VAL A O 1
ATOM 814 N N . THR A 1 103 ? -14.339 14.620 3.722 1.00 93.31 103 THR A N 1
ATOM 815 C CA . THR A 1 103 ? -14.515 16.030 3.348 1.00 93.31 103 THR A CA 1
ATOM 816 C C . THR A 1 103 ? -13.318 16.562 2.566 1.00 93.31 103 THR A C 1
ATOM 818 O O . THR A 1 103 ? -13.513 17.163 1.514 1.00 93.31 103 THR A O 1
ATOM 821 N N . GLY A 1 104 ? -12.096 16.283 3.027 1.00 91.56 104 GLY A N 1
ATOM 822 C CA . GLY A 1 104 ? -10.865 16.661 2.329 1.00 91.56 104 GLY A CA 1
ATOM 823 C C . GLY A 1 104 ? -10.741 15.980 0.966 1.00 91.56 104 GLY A C 1
ATOM 824 O O . GLY A 1 104 ? -10.461 16.649 -0.023 1.00 91.56 104 GLY A O 1
ATOM 825 N N . PHE A 1 105 ? -11.056 14.680 0.890 1.00 89.50 105 PHE A N 1
ATOM 826 C CA . PHE A 1 105 ? -11.075 13.951 -0.383 1.00 89.50 105 PHE A CA 1
ATOM 827 C C . PHE A 1 105 ? -12.036 14.584 -1.397 1.00 89.50 105 PHE A C 1
ATOM 829 O O . PHE A 1 105 ? -11.684 14.755 -2.562 1.00 89.50 105 PHE A O 1
ATOM 836 N N . LYS A 1 106 ? -13.247 14.952 -0.958 1.00 91.38 106 LYS A N 1
ATOM 837 C CA . LYS A 1 106 ? -14.239 15.599 -1.825 1.00 91.38 106 LYS A CA 1
ATOM 838 C C . LYS A 1 106 ? -13.765 16.952 -2.333 1.00 91.38 106 LYS A C 1
ATOM 840 O O . LYS A 1 106 ? -13.982 17.233 -3.502 1.00 91.38 106 LYS A O 1
ATOM 845 N N . GLU A 1 107 ? -13.158 17.770 -1.475 1.00 93.44 107 GLU A N 1
ATOM 846 C CA . GLU A 1 107 ? -12.663 19.093 -1.865 1.00 93.44 107 GLU A CA 1
ATOM 847 C C . GLU A 1 107 ? -11.573 18.992 -2.932 1.00 93.44 107 GLU A C 1
ATOM 849 O O . GLU A 1 107 ? -11.671 19.649 -3.962 1.00 93.44 107 GLU A O 1
ATOM 854 N N . GLU A 1 108 ? -10.587 18.116 -2.722 1.00 89.69 108 GLU A N 1
ATOM 855 C CA . GLU A 1 108 ? -9.481 17.914 -3.665 1.00 89.69 108 GLU A CA 1
ATOM 856 C C . GLU A 1 108 ? -9.957 17.419 -5.040 1.00 89.69 108 GLU A C 1
ATOM 858 O O . GLU A 1 108 ? -9.355 17.742 -6.058 1.00 89.69 108 GLU A O 1
ATOM 863 N N . ASN A 1 109 ? -11.052 16.654 -5.078 1.00 89.12 109 ASN A N 1
ATOM 864 C CA . ASN A 1 109 ? -11.582 16.046 -6.299 1.00 89.12 109 ASN A CA 1
ATOM 865 C C . ASN A 1 109 ? -12.821 16.770 -6.853 1.00 89.12 109 ASN A C 1
ATOM 867 O O . ASN A 1 109 ? -13.548 16.211 -7.682 1.00 89.12 109 ASN A O 1
ATOM 871 N N . LYS A 1 110 ? -13.100 18.003 -6.413 1.00 92.38 110 LYS A N 1
ATOM 872 C CA . LYS A 1 110 ? -14.113 18.834 -7.071 1.00 92.38 110 LYS A CA 1
ATOM 873 C C . LYS A 1 110 ? -13.656 19.121 -8.499 1.00 92.38 110 LYS A C 1
ATOM 875 O O . LYS A 1 110 ? -12.592 19.691 -8.712 1.00 92.38 110 LYS A O 1
ATOM 880 N N . LYS A 1 111 ? -14.479 18.740 -9.478 1.00 75.94 111 LYS A N 1
ATOM 881 C CA . LYS A 1 111 ? -14.286 19.165 -10.867 1.00 75.94 111 LYS A CA 1
ATOM 882 C C . LYS A 1 111 ? -14.483 20.681 -10.934 1.00 75.94 111 LYS A C 1
ATOM 884 O O . LYS A 1 111 ? -15.551 21.156 -10.545 1.00 75.94 111 LYS A O 1
ATOM 889 N N . THR A 1 112 ? -13.452 21.398 -11.367 1.00 58.56 112 THR A N 1
ATOM 890 C CA . THR A 1 112 ? -13.542 22.797 -11.802 1.00 58.56 112 THR A CA 1
ATOM 891 C C . THR A 1 112 ? -14.325 22.927 -13.099 1.00 58.56 112 THR A C 1
ATOM 893 O O . THR A 1 112 ? -14.298 21.974 -13.913 1.00 58.56 112 THR A O 1
#

Mean predicted aligned error: 14.78 Å

Nearest PDB structures (foldseek):
  7tpu-assembly1_A  TM=9.026E-01  e=8.266E-01  Fusarium vanettenii
  6vz8-assembly1_R  TM=5.670E-01  e=5.694E-01  Arabidopsis thaliana
  6u9d-assembly2_W-2  TM=4.377E-01  e=1.060E+00  Saccharomyces cerevisiae
  6s4l-assembly1_D  TM=5.291E-01  e=1.637E+00  Homo sapiens
  6u9d-assembly2_S-2  TM=4.110E-01  e=4.158E+00  Saccharomyces cerevisiae

Solvent-accessible surface area (backbone atoms only — not comparable to full-atom values): 7534 Å² total; per-residue (Å²): 136,89,86,88,81,90,79,80,91,81,84,80,93,77,87,66,98,76,60,67,70,67,66,60,60,73,69,60,77,76,68,73,74,74,75,66,68,86,78,55,61,63,51,78,50,68,81,28,44,66,78,58,42,58,54,49,49,54,53,39,46,74,69,46,32,38,79,79,44,79,49,77,47,75,61,85,94,44,65,26,35,34,38,34,32,33,59,60,52,97,84,57,92,77,85,89,87,78,93,71,54,72,68,59,54,50,61,77,65,55,83,128